Protein AF-A0A3M1EXY0-F1 (afdb_monomer)

Solvent-accessible surface area (backbone atoms only — not comparable to full-atom values): 7223 Å² total; per-residue (Å²): 70,96,87,78,66,46,86,60,49,27,40,45,68,59,74,56,64,66,58,58,51,50,49,51,52,53,19,57,72,44,18,74,89,48,79,44,52,35,47,58,55,35,54,53,49,54,52,52,48,62,71,70,40,56,67,28,40,33,26,66,80,78,62,53,75,45,71,92,58,81,85,57,87,87,50,47,64,78,51,69,71,61,45,50,53,41,50,40,63,71,69,63,64,74,64,83,89,56,74,88,73,80,80,83,67,82,84,78,75,96,81,83,89,88,135

Structure (mmCIF, N/CA/C/O backbone):
data_AF-A0A3M1EXY0-F1
#
_entry.id   AF-A0A3M1EXY0-F1
#
loop_
_atom_site.group_PDB
_atom_site.id
_atom_site.type_symbol
_atom_site.label_atom_id
_atom_site.label_alt_id
_atom_site.label_comp_id
_atom_site.label_asym_id
_atom_site.label_entity_id
_atom_site.label_seq_id
_atom_site.pdbx_PDB_ins_code
_atom_site.Cartn_x
_atom_site.Cartn_y
_atom_site.Cartn_z
_atom_site.occupancy
_atom_site.B_iso_or_equiv
_atom_site.auth_seq_id
_atom_site.auth_comp_id
_atom_site.auth_asym_id
_atom_site.auth_atom_id
_atom_site.pdbx_PDB_model_num
ATOM 1 N N . CYS A 1 1 ? -15.545 -0.444 11.600 1.00 85.56 1 CYS A N 1
ATOM 2 C CA . CYS A 1 1 ? -15.399 -1.556 10.637 1.00 85.56 1 CYS A CA 1
ATOM 3 C C . CYS A 1 1 ? -16.730 -2.292 10.538 1.00 85.56 1 CYS A C 1
ATOM 5 O O . CYS A 1 1 ? -17.260 -2.660 11.580 1.00 85.56 1 CYS A O 1
ATOM 7 N N . LEU A 1 2 ? -17.260 -2.506 9.329 1.00 85.19 2 LEU A N 1
ATOM 8 C CA . LEU A 1 2 ? -18.544 -3.191 9.110 1.00 85.19 2 LEU A CA 1
ATOM 9 C C . LEU A 1 2 ? -18.477 -4.702 9.392 1.00 85.19 2 LEU A C 1
ATOM 11 O O . LEU A 1 2 ? -19.489 -5.304 9.722 1.00 85.19 2 LEU A O 1
ATOM 15 N N . VAL A 1 3 ? -17.286 -5.302 9.307 1.00 89.44 3 VAL A N 1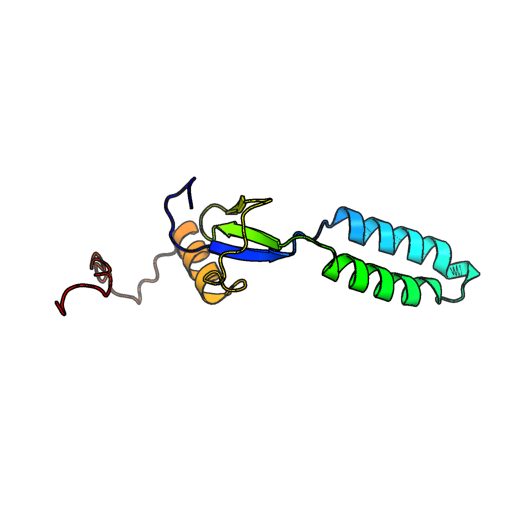
ATOM 16 C CA . VAL A 1 3 ? -17.086 -6.748 9.513 1.00 89.44 3 VAL A CA 1
ATOM 17 C C . VAL A 1 3 ? -16.968 -7.110 10.997 1.00 89.44 3 VAL A C 1
ATOM 19 O O . VAL A 1 3 ? -17.597 -8.054 11.455 1.00 89.44 3 VAL A O 1
ATOM 22 N N . CYS A 1 4 ? -16.161 -6.369 11.766 1.00 88.94 4 CYS A N 1
ATOM 23 C CA . CYS A 1 4 ? -15.819 -6.729 13.152 1.00 88.94 4 CYS A CA 1
ATOM 24 C C . CYS A 1 4 ? -16.237 -5.696 14.212 1.00 88.94 4 CYS A C 1
ATOM 26 O 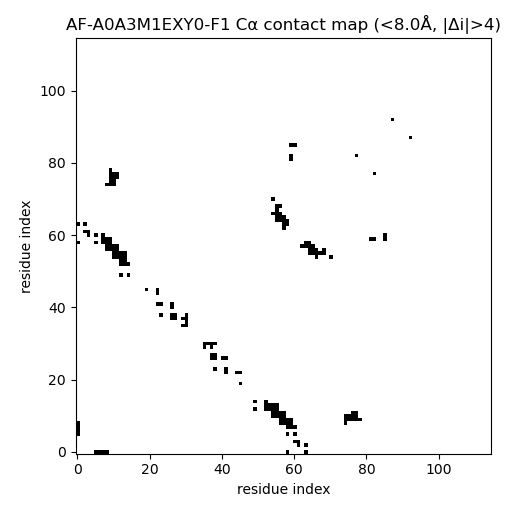O . CYS A 1 4 ? -15.922 -5.867 15.389 1.00 88.94 4 CYS A O 1
ATOM 28 N N . GLY A 1 5 ? -16.869 -4.587 13.811 1.00 84.88 5 GLY A N 1
ATOM 29 C CA . GLY A 1 5 ? -17.308 -3.520 14.719 1.00 84.88 5 GLY A CA 1
ATOM 30 C C . GLY A 1 5 ? -16.195 -2.633 15.300 1.00 84.88 5 GLY A C 1
ATOM 31 O O . GLY A 1 5 ? -16.500 -1.676 16.004 1.00 84.88 5 GLY A O 1
ATOM 32 N N . ALA A 1 6 ? -14.914 -2.892 15.008 1.00 85.25 6 ALA A N 1
ATOM 33 C CA . ALA A 1 6 ? -13.807 -2.096 15.548 1.00 85.25 6 ALA A CA 1
ATOM 34 C C . ALA A 1 6 ? -13.833 -0.637 15.032 1.00 85.25 6 ALA A C 1
ATOM 36 O O . ALA A 1 6 ? -14.080 -0.433 13.835 1.00 85.25 6 ALA A O 1
ATOM 37 N N . PRO A 1 7 ? -13.568 0.368 15.888 1.00 84.19 7 PRO A N 1
ATOM 38 C CA . PRO A 1 7 ? -13.583 1.778 15.496 1.00 84.19 7 PRO A CA 1
ATOM 39 C C . PRO A 1 7 ? -12.301 2.222 14.780 1.00 84.19 7 PRO A C 1
ATOM 41 O O . PRO A 1 7 ? -12.331 3.228 14.078 1.00 84.19 7 PRO A O 1
ATOM 44 N N . ASP A 1 8 ? -11.201 1.482 14.932 1.00 87.06 8 ASP A N 1
ATOM 45 C CA . ASP A 1 8 ? -9.901 1.885 14.402 1.00 87.06 8 ASP A CA 1
ATOM 46 C C . ASP A 1 8 ? -9.736 1.386 12.957 1.00 87.06 8 ASP A C 1
ATOM 48 O O . ASP A 1 8 ? -9.725 0.179 12.674 1.00 87.06 8 ASP A O 1
ATOM 52 N N . LEU A 1 9 ? -9.610 2.339 12.033 1.00 89.19 9 LEU A N 1
ATOM 53 C CA . LEU A 1 9 ? -9.250 2.121 10.636 1.00 89.19 9 LEU A CA 1
ATOM 54 C C . LEU A 1 9 ? -8.120 3.078 10.262 1.00 89.19 9 LEU A C 1
ATOM 56 O O . LEU A 1 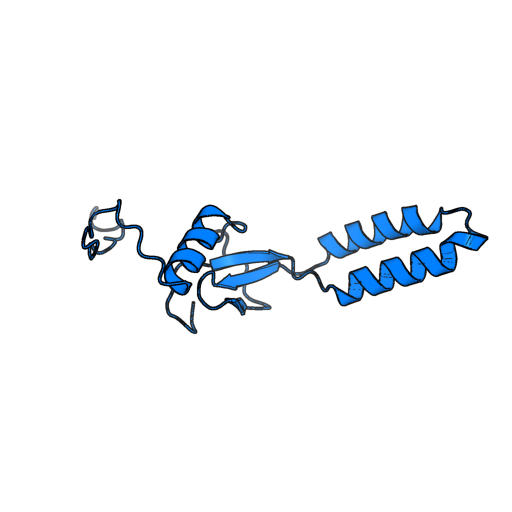9 ? -8.083 4.208 10.753 1.00 89.19 9 LEU A O 1
ATOM 60 N N . TYR A 1 10 ? -7.228 2.626 9.390 1.00 89.12 10 TYR A N 1
ATOM 61 C CA . TYR A 1 10 ? -6.141 3.433 8.845 1.00 89.12 10 TYR A CA 1
ATOM 62 C C . TYR A 1 10 ? -6.234 3.514 7.330 1.00 89.12 10 TYR A C 1
ATOM 64 O O . TYR A 1 10 ? -6.814 2.638 6.682 1.00 89.12 10 TYR A O 1
ATOM 72 N N . VAL A 1 11 ? -5.646 4.568 6.773 1.00 89.12 11 VAL A N 1
ATOM 73 C CA . VAL A 1 11 ? -5.538 4.754 5.325 1.00 89.12 11 VAL A CA 1
ATOM 74 C C . VAL A 1 11 ? -4.142 4.357 4.864 1.00 89.12 11 VAL A C 1
ATOM 76 O O . VAL A 1 11 ? -3.142 4.687 5.504 1.00 89.12 11 VAL A O 1
ATOM 79 N N . GLN A 1 12 ? -4.076 3.652 3.741 1.00 87.81 12 GLN A N 1
ATOM 80 C CA . GLN A 1 12 ? -2.841 3.254 3.078 1.00 87.81 12 GLN A CA 1
ATOM 81 C C . GLN A 1 12 ? -3.015 3.370 1.559 1.00 87.81 12 GLN A C 1
ATOM 83 O O . GLN A 1 12 ? -4.118 3.217 1.047 1.00 87.81 12 GLN A O 1
ATOM 88 N N . ARG A 1 13 ? -1.941 3.652 0.817 1.00 86.31 13 ARG A N 1
ATOM 89 C CA . ARG A 1 13 ? -1.960 3.599 -0.655 1.00 86.31 13 ARG A CA 1
ATOM 90 C C . ARG A 1 13 ? -2.035 2.140 -1.115 1.00 86.31 13 ARG A C 1
ATOM 92 O O . ARG A 1 13 ? -1.267 1.321 -0.609 1.00 86.31 13 ARG A O 1
ATOM 99 N N . ASP A 1 14 ? -2.934 1.820 -2.049 1.00 86.81 14 ASP A N 1
ATOM 100 C CA . ASP A 1 14 ? -3.101 0.453 -2.579 1.00 86.81 14 ASP A CA 1
ATOM 101 C C . ASP A 1 14 ? -1.962 0.125 -3.551 1.00 86.81 14 ASP A C 1
ATOM 103 O O . ASP A 1 14 ? -2.102 0.240 -4.767 1.00 86.81 14 ASP A O 1
ATOM 107 N N . PHE A 1 15 ? -0.783 -0.196 -3.008 1.00 81.25 15 PHE A N 1
ATOM 108 C CA . PHE A 1 15 ? 0.362 -0.560 -3.832 1.00 81.25 15 PHE A CA 1
ATOM 109 C C . PHE A 1 15 ? 0.252 -1.988 -4.349 1.00 81.25 15 PHE A C 1
ATOM 111 O O . PHE A 1 15 ? 0.585 -2.958 -3.662 1.00 81.25 15 PHE A O 1
ATOM 118 N N . ASP A 1 16 ? -0.150 -2.105 -5.613 1.00 86.12 16 ASP A N 1
ATOM 119 C CA . ASP A 1 16 ? -0.113 -3.360 -6.345 1.00 86.12 16 ASP A CA 1
ATOM 120 C C . ASP A 1 16 ? 1.333 -3.833 -6.516 1.00 86.12 16 ASP A C 1
ATOM 122 O O . ASP A 1 16 ? 2.052 -3.440 -7.439 1.00 86.12 16 ASP A O 1
ATOM 126 N N . ARG A 1 17 ? 1.747 -4.780 -5.668 1.00 88.81 17 ARG A N 1
ATOM 127 C CA . ARG A 1 17 ? 3.066 -5.433 -5.751 1.00 88.81 17 ARG A CA 1
ATOM 128 C C . ARG A 1 17 ? 3.368 -5.970 -7.156 1.00 88.81 17 ARG A C 1
ATOM 130 O O . ARG A 1 17 ? 4.520 -5.992 -7.571 1.00 88.81 17 ARG A O 1
ATOM 137 N N . ARG A 1 18 ? 2.331 -6.376 -7.899 1.00 89.12 18 ARG A N 1
ATOM 138 C CA . ARG A 1 18 ? 2.439 -6.844 -9.289 1.00 89.12 18 ARG A CA 1
ATOM 139 C C . ARG A 1 18 ? 2.924 -5.748 -10.239 1.00 89.12 18 ARG A C 1
ATOM 141 O O . ARG A 1 18 ? 3.774 -6.038 -11.074 1.00 89.12 18 ARG A O 1
ATOM 148 N N . LEU A 1 19 ? 2.416 -4.520 -10.103 1.00 88.88 19 LEU A N 1
ATOM 149 C CA . LEU A 1 19 ? 2.813 -3.398 -10.955 1.00 88.88 19 LEU A CA 1
ATOM 150 C C . LEU A 1 19 ? 4.278 -3.032 -10.713 1.00 88.88 19 LEU A C 1
ATOM 152 O O . LEU A 1 19 ? 5.049 -2.999 -11.667 1.00 88.88 19 LEU A O 1
ATOM 156 N N . GLY A 1 20 ? 4.683 -2.881 -9.448 1.00 88.44 20 GLY A N 1
ATOM 157 C CA . GLY A 1 20 ? 6.086 -2.619 -9.107 1.00 88.44 20 GLY A CA 1
ATOM 158 C C . GLY A 1 20 ? 7.030 -3.721 -9.604 1.00 88.44 20 GLY A C 1
ATOM 159 O O . GLY A 1 20 ? 8.076 -3.442 -10.185 1.00 88.44 20 GLY A O 1
ATOM 160 N N . CYS A 1 21 ? 6.644 -4.997 -9.470 1.00 92.62 21 CYS A N 1
ATOM 161 C CA . CYS A 1 21 ? 7.433 -6.100 -10.021 1.00 92.62 21 CYS A CA 1
ATOM 162 C C . CYS A 1 21 ? 7.562 -6.034 -11.551 1.00 92.62 21 CYS A C 1
ATOM 164 O O . CYS A 1 21 ? 8.647 -6.294 -12.068 1.00 92.62 21 CYS A O 1
ATOM 166 N N . LEU A 1 22 ? 6.496 -5.689 -12.281 1.00 92.56 22 LEU A N 1
ATOM 167 C CA . LEU A 1 22 ? 6.558 -5.546 -13.738 1.00 92.56 22 LEU A CA 1
ATOM 168 C C . LEU A 1 22 ? 7.492 -4.410 -14.162 1.00 92.56 22 LEU A C 1
ATOM 170 O O . LEU A 1 22 ? 8.311 -4.618 -15.057 1.00 92.56 22 LEU A O 1
ATOM 174 N N . VAL A 1 23 ? 7.413 -3.249 -13.505 1.00 90.62 23 VAL A N 1
ATOM 175 C CA . VAL A 1 23 ? 8.288 -2.101 -13.797 1.00 90.62 23 VAL A CA 1
ATOM 176 C C . VAL A 1 23 ? 9.755 -2.489 -13.615 1.00 90.62 23 VAL A C 1
ATOM 178 O O . VAL A 1 23 ? 10.560 -2.296 -14.528 1.00 90.62 23 VAL A O 1
ATOM 181 N N . ILE A 1 24 ? 10.096 -3.127 -12.491 1.00 91.94 24 ILE A N 1
ATOM 182 C CA . ILE A 1 24 ? 11.468 -3.570 -12.210 1.00 91.94 24 ILE A CA 1
ATOM 183 C C . ILE A 1 24 ? 11.940 -4.615 -13.229 1.00 91.94 24 ILE A C 1
ATOM 185 O O . ILE A 1 24 ? 13.059 -4.514 -13.731 1.00 91.94 24 ILE A O 1
ATOM 189 N N . LEU A 1 25 ? 11.108 -5.604 -13.574 1.00 94.50 25 LEU A N 1
ATOM 190 C CA . LEU A 1 25 ? 11.478 -6.636 -14.550 1.00 94.50 25 LEU A CA 1
ATOM 191 C C . LEU A 1 25 ? 11.792 -6.038 -15.925 1.00 94.50 25 LEU A C 1
ATOM 193 O O . LEU A 1 25 ? 12.810 -6.384 -16.529 1.00 94.50 25 LEU A O 1
ATOM 197 N N . VAL A 1 26 ? 10.960 -5.108 -16.398 1.00 92.19 26 VAL A N 1
ATOM 198 C CA . VAL A 1 26 ? 11.193 -4.392 -17.661 1.00 92.19 26 VAL A CA 1
ATOM 199 C C . VAL A 1 26 ? 12.470 -3.552 -17.577 1.00 92.19 26 VAL A C 1
ATOM 201 O O . VAL A 1 26 ? 13.292 -3.580 -18.493 1.00 92.19 26 VAL A O 1
ATOM 204 N N . ALA A 1 27 ? 12.686 -2.853 -16.463 1.00 91.50 27 ALA A N 1
ATOM 205 C CA . ALA A 1 27 ? 13.864 -2.018 -16.260 1.00 91.50 27 ALA A CA 1
ATOM 206 C C . ALA A 1 27 ? 15.171 -2.820 -16.290 1.00 91.50 27 ALA A C 1
ATOM 208 O O . ALA A 1 27 ? 16.138 -2.400 -16.933 1.00 91.50 27 ALA A O 1
ATOM 209 N N . VAL A 1 28 ? 15.189 -3.986 -15.637 1.00 92.06 28 VAL A N 1
ATOM 210 C CA . VAL A 1 28 ? 16.337 -4.902 -15.604 1.00 92.06 28 VAL A CA 1
ATOM 211 C C . VAL A 1 28 ? 16.598 -5.492 -16.987 1.00 92.06 28 VAL A C 1
ATOM 213 O O . VAL A 1 28 ? 17.745 -5.470 -17.434 1.00 92.06 28 VAL A O 1
ATOM 216 N N . ALA A 1 29 ? 15.562 -5.940 -17.702 1.00 90.69 29 ALA A N 1
ATOM 217 C CA . ALA A 1 29 ? 15.704 -6.459 -19.064 1.00 90.69 29 ALA A CA 1
ATOM 218 C C . ALA A 1 29 ? 16.310 -5.416 -20.024 1.00 90.69 29 ALA A C 1
ATOM 220 O O . ALA A 1 29 ? 17.134 -5.745 -20.875 1.00 90.69 29 ALA A O 1
ATOM 221 N N . LEU A 1 30 ? 15.955 -4.141 -19.842 1.00 89.06 30 LEU A N 1
ATOM 222 C CA . LEU A 1 30 ? 16.470 -3.019 -20.630 1.00 89.06 30 LEU A CA 1
ATOM 223 C C . LEU A 1 30 ? 17.776 -2.418 -20.081 1.00 89.06 30 LEU A C 1
ATOM 225 O O . LEU A 1 30 ? 18.339 -1.514 -20.704 1.00 89.06 30 LEU A O 1
ATOM 229 N N . SER A 1 31 ? 18.288 -2.895 -18.942 1.00 89.69 31 SER A N 1
ATOM 230 C CA . SER A 1 31 ? 19.463 -2.302 -18.282 1.00 89.69 31 SER A CA 1
ATOM 231 C C . SER A 1 31 ? 20.756 -2.507 -19.066 1.00 89.69 31 SER A C 1
ATOM 233 O O . SER A 1 31 ? 21.562 -1.579 -19.170 1.00 89.69 31 SER A O 1
ATOM 235 N N . TYR A 1 32 ? 20.924 -3.686 -19.672 1.00 84.56 32 TYR A N 1
ATOM 236 C CA . TYR A 1 32 ? 22.121 -4.056 -20.423 1.00 84.56 32 TYR A CA 1
ATOM 237 C C . TYR A 1 32 ? 22.385 -3.134 -21.630 1.00 84.56 32 TYR A C 1
ATOM 239 O O . TYR A 1 32 ? 23.474 -2.561 -21.700 1.00 84.56 32 TYR A O 1
ATOM 247 N N . PRO A 1 33 ? 21.420 -2.886 -22.543 1.00 86.94 33 PRO A N 1
ATOM 248 C CA . PRO A 1 33 ? 21.653 -1.979 -23.670 1.00 86.94 33 PRO A CA 1
ATOM 249 C C . PRO A 1 33 ? 21.742 -0.499 -23.264 1.00 86.94 33 PRO A C 1
ATOM 251 O O . PRO A 1 33 ? 22.383 0.286 -23.959 1.00 86.94 33 PRO A O 1
ATOM 254 N N . THR A 1 34 ? 21.124 -0.096 -22.148 1.00 86.75 34 THR A N 1
ATOM 255 C CA . THR A 1 34 ? 21.023 1.318 -21.738 1.00 86.75 34 THR A CA 1
ATOM 256 C C . THR A 1 34 ? 22.089 1.763 -20.731 1.00 86.75 34 THR A C 1
ATOM 258 O O . THR A 1 34 ? 22.019 2.888 -20.234 1.00 86.75 34 THR A O 1
ATOM 261 N N . ARG A 1 35 ? 23.073 0.905 -20.405 1.00 85.19 35 ARG A N 1
ATOM 262 C CA . ARG A 1 35 ? 24.084 1.144 -19.349 1.00 85.19 35 ARG A CA 1
ATOM 263 C C . ARG A 1 35 ? 23.457 1.557 -18.003 1.00 85.19 35 ARG A C 1
ATOM 265 O O . ARG A 1 35 ? 24.027 2.360 -17.271 1.00 85.19 35 ARG A O 1
ATOM 272 N N . GLY A 1 36 ? 22.271 1.031 -17.691 1.00 84.12 36 GLY A N 1
ATOM 273 C CA . GLY A 1 36 ? 21.551 1.315 -16.446 1.00 84.12 36 GLY A CA 1
ATOM 274 C C . GLY A 1 36 ? 20.665 2.568 -16.447 1.00 84.12 36 GLY A C 1
ATOM 275 O O . GLY A 1 36 ? 20.009 2.821 -15.439 1.00 84.12 36 GLY A O 1
ATOM 276 N N . LEU A 1 37 ? 20.559 3.323 -17.551 1.00 90.62 37 LEU A N 1
ATOM 277 C CA . LEU A 1 37 ? 19.629 4.463 -17.634 1.00 90.62 37 LEU A CA 1
ATOM 278 C C . LEU A 1 37 ? 18.161 4.030 -17.454 1.00 90.62 37 LEU A C 1
ATOM 280 O O . LEU A 1 37 ? 17.369 4.765 -16.862 1.00 90.62 37 LEU A O 1
ATOM 284 N N . SER A 1 38 ? 17.803 2.820 -17.899 1.00 89.88 38 SER A N 1
ATOM 285 C CA . SER A 1 38 ? 16.463 2.251 -17.696 1.00 89.88 38 SER A CA 1
ATOM 286 C C . SER A 1 38 ? 16.065 2.159 -16.219 1.00 89.88 38 SER A C 1
ATOM 288 O O . SER A 1 38 ? 14.888 2.300 -15.906 1.00 89.88 38 SER A O 1
ATOM 290 N N . LEU A 1 39 ? 17.028 1.977 -15.308 1.00 89.06 39 LEU A N 1
ATOM 291 C CA . LEU A 1 39 ? 16.769 1.911 -13.869 1.00 89.06 39 LEU A CA 1
ATOM 292 C C . LEU A 1 39 ? 16.381 3.280 -13.308 1.00 89.06 39 LEU A C 1
ATOM 294 O O . LEU A 1 39 ? 15.481 3.363 -12.480 1.00 89.06 39 LEU A O 1
ATOM 298 N N . ILE A 1 40 ? 17.006 4.359 -13.791 1.00 90.88 40 ILE A N 1
ATOM 299 C CA . ILE A 1 40 ? 16.637 5.722 -13.385 1.00 90.88 40 ILE A CA 1
ATOM 300 C C . ILE A 1 40 ? 15.201 6.015 -13.824 1.00 90.88 40 ILE A C 1
ATOM 302 O O . ILE A 1 40 ? 14.389 6.463 -13.019 1.00 90.88 40 ILE A O 1
ATOM 306 N N . ILE A 1 41 ? 14.868 5.703 -15.079 1.00 90.81 41 ILE A N 1
ATOM 307 C CA . ILE A 1 41 ? 13.508 5.880 -15.610 1.00 90.81 41 ILE A CA 1
ATOM 308 C C . ILE A 1 41 ? 12.500 5.048 -14.808 1.00 90.81 41 ILE A C 1
ATOM 310 O O . ILE A 1 41 ? 11.416 5.540 -14.505 1.00 90.81 41 ILE A O 1
ATOM 314 N N . ALA A 1 42 ? 12.862 3.826 -14.415 1.00 92.12 42 ALA A N 1
ATOM 315 C CA . ALA A 1 42 ?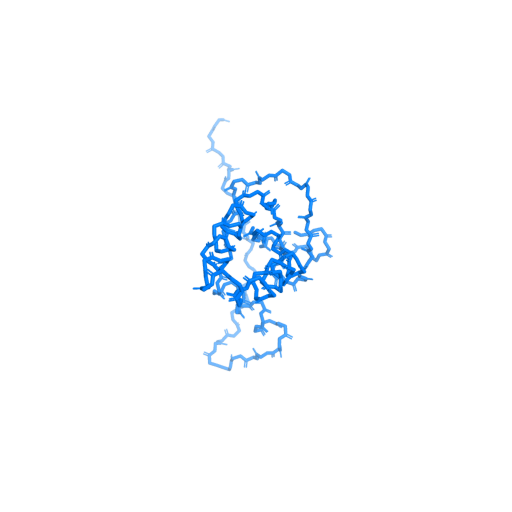 12.009 2.966 -13.603 1.00 92.12 42 ALA A CA 1
ATOM 316 C C . ALA A 1 42 ? 11.698 3.568 -12.228 1.00 92.12 42 ALA A C 1
ATOM 318 O O . ALA A 1 42 ? 10.540 3.571 -11.831 1.00 92.12 42 ALA A O 1
ATOM 319 N N . VAL A 1 43 ? 12.682 4.169 -11.549 1.00 91.25 43 VAL A N 1
ATOM 320 C CA . VAL A 1 43 ? 12.453 4.864 -10.268 1.00 91.25 43 VAL A CA 1
ATOM 321 C C . VAL A 1 43 ? 11.463 6.019 -10.432 1.00 91.25 43 VAL A C 1
ATOM 323 O O . VAL A 1 43 ? 10.559 6.181 -9.613 1.00 91.25 43 VAL A O 1
ATOM 326 N N . PHE A 1 44 ? 11.592 6.811 -11.501 1.00 93.38 44 PHE A N 1
ATOM 327 C CA . PHE A 1 44 ? 10.630 7.880 -11.789 1.00 93.38 44 PHE A CA 1
ATOM 328 C C . PHE A 1 44 ? 9.239 7.337 -12.128 1.00 93.38 44 PHE A C 1
ATOM 330 O O . PHE A 1 44 ? 8.242 7.912 -11.694 1.00 93.38 44 PHE A O 1
ATOM 337 N N . ALA A 1 45 ? 9.163 6.235 -12.875 1.00 89.81 45 ALA A N 1
ATOM 338 C CA . ALA A 1 45 ? 7.903 5.579 -13.198 1.00 89.81 45 ALA A CA 1
ATOM 339 C C . ALA A 1 45 ? 7.211 5.041 -11.938 1.00 89.81 45 ALA A C 1
ATOM 341 O O . AL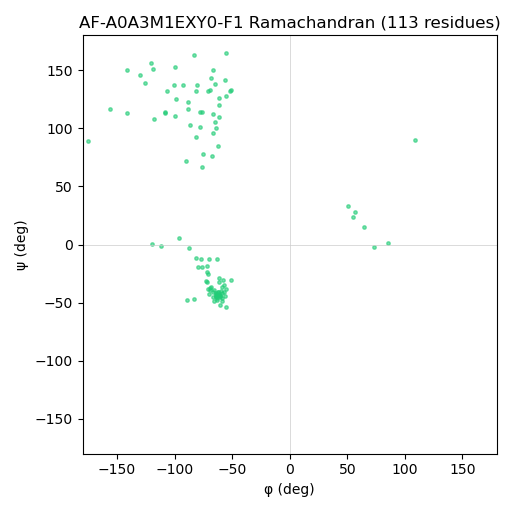A A 1 45 ? 6.025 5.298 -11.754 1.00 89.81 45 ALA A O 1
ATOM 342 N N . ASP A 1 46 ? 7.950 4.381 -11.042 1.00 88.12 46 ASP A N 1
ATOM 343 C CA . ASP A 1 46 ? 7.439 3.897 -9.757 1.00 88.12 46 ASP A CA 1
ATOM 344 C C . ASP A 1 46 ? 6.966 5.054 -8.868 1.00 88.12 46 ASP A C 1
ATOM 346 O O . ASP A 1 46 ? 5.906 4.968 -8.248 1.00 88.12 46 ASP A O 1
ATOM 350 N N . TYR A 1 47 ? 7.706 6.167 -8.842 1.00 89.75 47 TYR A N 1
ATOM 351 C CA . TYR A 1 47 ? 7.302 7.369 -8.113 1.00 89.75 47 TYR A CA 1
ATOM 352 C C . TYR A 1 47 ? 6.005 7.971 -8.666 1.00 89.75 47 TYR A C 1
ATOM 354 O O . TYR A 1 47 ? 5.097 8.308 -7.906 1.00 89.75 47 TYR A O 1
ATOM 362 N N . LEU A 1 48 ? 5.892 8.089 -9.991 1.00 90.44 48 LEU A N 1
ATOM 363 C CA . LEU A 1 48 ? 4.685 8.604 -10.632 1.00 90.44 48 LEU A CA 1
ATOM 364 C C . LEU A 1 48 ? 3.494 7.674 -10.381 1.00 90.44 48 LEU A C 1
ATOM 366 O O . LEU A 1 48 ? 2.409 8.137 -10.032 1.00 90.44 48 LEU A O 1
ATOM 370 N N . LEU A 1 49 ? 3.717 6.365 -10.498 1.00 88.31 49 LEU A N 1
ATOM 371 C CA . LEU A 1 49 ? 2.726 5.342 -10.207 1.00 88.31 49 LEU A CA 1
ATOM 372 C C . LEU A 1 49 ? 2.244 5.455 -8.755 1.00 88.31 49 LEU A C 1
ATOM 374 O O . LEU A 1 49 ? 1.042 5.505 -8.521 1.00 88.31 49 LEU A O 1
ATOM 378 N N . TYR A 1 50 ? 3.155 5.607 -7.791 1.00 85.50 50 TYR A N 1
ATOM 379 C CA . TYR A 1 50 ? 2.811 5.792 -6.379 1.00 85.50 50 TYR A CA 1
ATOM 380 C C . TYR A 1 50 ? 1.854 6.974 -6.137 1.00 85.50 50 TYR A C 1
ATOM 382 O O . TYR A 1 50 ? 0.942 6.866 -5.318 1.00 85.50 50 TYR A O 1
ATOM 390 N N . HIS A 1 51 ? 2.013 8.081 -6.867 1.00 85.06 51 HIS A N 1
ATOM 391 C CA . HIS A 1 51 ? 1.103 9.232 -6.770 1.00 85.06 51 HIS A CA 1
ATOM 392 C C . HIS A 1 51 ? -0.267 8.991 -7.408 1.00 85.06 51 HIS A C 1
ATOM 394 O O . HIS A 1 51 ? -1.265 9.534 -6.934 1.00 85.06 51 HIS A O 1
ATOM 400 N N . LEU A 1 52 ? -0.322 8.176 -8.462 1.00 84.81 52 LEU A N 1
ATOM 401 C CA . LEU A 1 52 ? -1.558 7.812 -9.162 1.00 84.81 52 LEU A CA 1
ATOM 402 C C . LEU A 1 52 ? -2.399 6.787 -8.389 1.00 84.81 52 LEU A C 1
ATOM 404 O O . LEU A 1 52 ? -3.591 6.639 -8.655 1.00 84.81 52 LEU A O 1
ATOM 408 N N . LEU A 1 53 ? -1.786 6.065 -7.452 1.00 84.69 53 LEU A N 1
ATOM 409 C CA . LEU A 1 53 ? -2.438 4.977 -6.740 1.00 84.69 53 LEU A CA 1
ATOM 410 C C . LEU A 1 53 ? -3.536 5.469 -5.787 1.00 84.69 53 LEU A C 1
ATOM 412 O O . LEU A 1 53 ? -3.297 6.382 -4.981 1.00 84.69 53 LEU A O 1
ATOM 416 N N . PRO A 1 54 ? -4.723 4.834 -5.821 1.00 83.06 54 PRO A N 1
ATOM 417 C CA . PRO A 1 54 ? -5.815 5.187 -4.934 1.00 83.06 54 P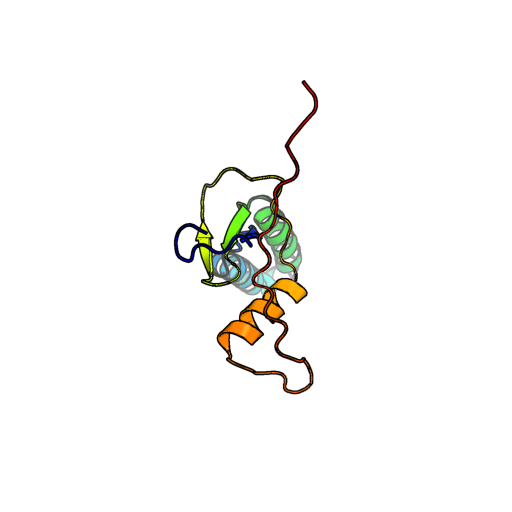RO A CA 1
ATOM 418 C C . PRO A 1 54 ? -5.469 4.867 -3.475 1.00 83.06 54 PRO A C 1
ATOM 420 O O . PRO A 1 54 ? -4.712 3.946 -3.154 1.00 83.06 54 PRO A O 1
ATOM 423 N N . GLU A 1 55 ? -6.042 5.652 -2.571 1.00 86.25 55 GLU A N 1
ATOM 424 C CA . GLU A 1 55 ? -6.008 5.370 -1.140 1.00 86.25 55 GLU A CA 1
ATOM 425 C C . GLU A 1 55 ? -7.082 4.332 -0.795 1.00 86.25 55 GLU A C 1
ATOM 427 O O . GLU A 1 55 ? -8.219 4.409 -1.262 1.00 86.25 55 GLU A O 1
ATOM 432 N N . ILE A 1 56 ? -6.722 3.364 0.042 1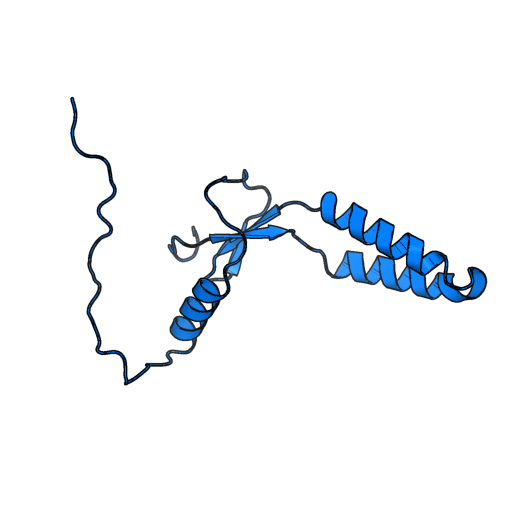.00 89.44 56 ILE A N 1
ATOM 433 C CA . ILE A 1 56 ? -7.617 2.350 0.595 1.00 89.44 56 ILE A CA 1
ATOM 434 C C . ILE A 1 56 ? -7.656 2.464 2.110 1.00 89.44 56 ILE A C 1
ATOM 436 O O . ILE A 1 56 ? -6.694 2.882 2.753 1.00 89.44 56 ILE A O 1
ATOM 440 N N . THR A 1 57 ? -8.786 2.075 2.689 1.00 89.81 57 THR A N 1
ATOM 441 C CA . THR A 1 57 ? -8.960 2.053 4.143 1.00 89.81 57 THR A CA 1
ATOM 442 C C . THR A 1 57 ? -8.949 0.614 4.633 1.00 89.81 57 THR A C 1
ATOM 444 O O . THR A 1 57 ? -9.640 -0.240 4.076 1.00 89.81 57 THR A O 1
ATOM 447 N N . ILE A 1 58 ? -8.182 0.338 5.683 1.00 90.56 58 ILE A N 1
ATOM 448 C CA . ILE A 1 58 ? -8.001 -1.005 6.233 1.00 90.56 58 ILE A CA 1
ATOM 449 C C . ILE A 1 58 ? -8.337 -0.990 7.724 1.00 90.56 58 ILE A C 1
ATOM 451 O O . ILE A 1 58 ? -8.018 -0.054 8.457 1.00 90.56 58 ILE A O 1
ATOM 455 N N . CYS A 1 59 ? -9.024 -2.030 8.192 1.00 90.69 59 CYS A N 1
ATOM 456 C CA . CYS A 1 59 ? -9.287 -2.215 9.616 1.00 90.69 59 CYS A CA 1
ATOM 457 C C . CYS A 1 59 ? -8.084 -2.851 10.327 1.00 90.69 59 CYS A C 1
ATOM 459 O O . CYS A 1 59 ? -7.635 -3.914 9.910 1.00 90.69 59 CYS A O 1
ATOM 461 N N . TYR A 1 60 ? -7.657 -2.289 11.462 1.00 89.88 60 TYR A N 1
ATOM 462 C CA . TYR A 1 60 ? -6.550 -2.842 12.257 1.00 89.88 60 TYR A CA 1
ATOM 463 C C . TYR A 1 60 ? -6.797 -4.256 12.801 1.00 89.88 60 TYR A C 1
ATOM 465 O O . TYR A 1 60 ? -5.854 -5.003 13.015 1.00 89.88 60 TYR A O 1
ATOM 473 N N . ARG A 1 61 ? -8.059 -4.626 13.055 1.00 87.44 61 ARG A N 1
ATOM 474 C CA . ARG A 1 61 ? -8.386 -5.885 13.743 1.00 87.44 61 ARG A CA 1
ATOM 475 C C . ARG A 1 61 ? -8.565 -7.069 12.802 1.00 87.44 61 ARG A C 1
ATOM 477 O O . ARG A 1 61 ? -8.095 -8.161 13.073 1.00 87.44 61 ARG A O 1
ATOM 484 N N . CYS A 1 62 ? -9.340 -6.874 11.740 1.00 89.62 62 CYS A N 1
ATOM 485 C CA . CYS A 1 62 ? -9.729 -7.953 10.823 1.00 89.62 62 CYS A CA 1
ATOM 486 C C . CYS A 1 62 ? -9.099 -7.817 9.437 1.00 89.62 62 CYS A C 1
ATOM 488 O O . CYS A 1 62 ? -9.383 -8.635 8.570 1.00 89.62 62 CYS A O 1
ATOM 490 N N . HIS A 1 63 ? -8.313 -6.761 9.207 1.00 89.75 63 HIS A N 1
ATOM 491 C CA . HIS A 1 63 ? -7.697 -6.454 7.916 1.00 89.75 63 HIS A CA 1
ATOM 492 C C . HIS A 1 63 ? -8.688 -6.363 6.742 1.00 89.75 63 HIS A C 1
ATOM 494 O O . HIS A 1 63 ? -8.304 -6.503 5.585 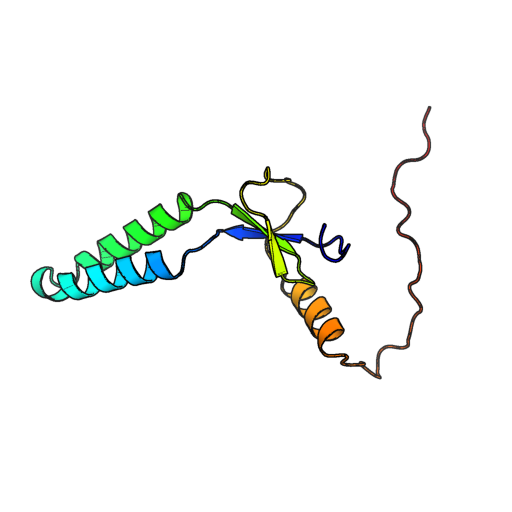1.00 89.75 63 HIS A O 1
ATOM 500 N N . ALA A 1 64 ? -9.969 -6.088 7.019 1.00 90.19 64 ALA A N 1
ATOM 501 C CA . ALA A 1 64 ? -10.952 -5.814 5.978 1.00 90.19 64 ALA A CA 1
ATOM 502 C C . ALA A 1 64 ? -10.538 -4.564 5.188 1.00 90.19 64 ALA A C 1
ATOM 504 O O . ALA A 1 64 ? -10.318 -3.505 5.785 1.00 90.19 64 ALA A O 1
ATOM 505 N N . VAL A 1 65 ? -10.451 -4.711 3.864 1.00 90.38 65 VAL A N 1
ATOM 506 C CA . VAL A 1 65 ? -10.041 -3.663 2.923 1.00 90.38 65 VAL A CA 1
ATOM 5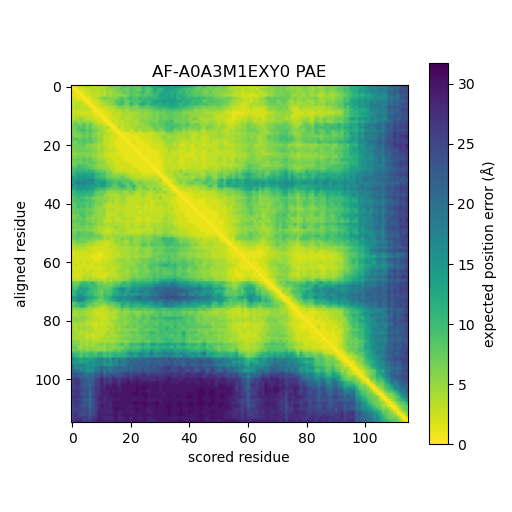07 C C . VAL A 1 65 ? -11.276 -3.031 2.293 1.00 90.38 65 VAL A C 1
ATOM 509 O O . VAL A 1 65 ? -12.094 -3.720 1.684 1.00 90.38 65 VAL A O 1
ATOM 512 N N . TYR A 1 66 ? -11.383 -1.713 2.404 1.00 88.31 66 TYR A N 1
ATOM 513 C CA . TYR A 1 66 ? -12.434 -0.912 1.790 1.00 88.31 66 TYR A CA 1
ATOM 514 C C . TYR A 1 66 ? -11.829 -0.106 0.637 1.00 88.31 66 TYR A C 1
ATOM 516 O O . TYR A 1 66 ? -10.993 0.775 0.855 1.00 88.31 66 TYR A O 1
ATOM 524 N N . ARG A 1 67 ? -12.245 -0.437 -0.592 1.00 86.00 67 ARG A N 1
ATOM 525 C CA . ARG A 1 67 ? -11.870 0.262 -1.832 1.00 86.00 67 ARG A CA 1
ATOM 526 C C . ARG A 1 67 ? -12.982 1.220 -2.255 1.00 86.00 67 ARG A C 1
ATOM 528 O O . ARG A 1 67 ? -14.146 0.945 -1.975 1.00 86.00 67 ARG A O 1
ATOM 535 N N . ASN A 1 68 ? -12.628 2.293 -2.966 1.00 77.06 68 ASN A N 1
ATOM 536 C CA . ASN A 1 68 ? -13.572 3.289 -3.505 1.00 77.06 68 ASN A CA 1
ATOM 537 C C . ASN A 1 68 ? -14.473 3.952 -2.447 1.00 77.06 68 ASN A C 1
ATOM 539 O O . ASN A 1 68 ? -15.597 4.347 -2.744 1.00 77.06 68 ASN A O 1
ATOM 543 N N . VAL A 1 69 ? -14.001 4.046 -1.206 1.00 74.44 69 VAL A N 1
ATOM 544 C CA . VAL A 1 69 ? -14.685 4.796 -0.150 1.00 74.44 69 VAL A CA 1
ATOM 545 C C . VAL A 1 69 ? -14.137 6.215 -0.109 1.00 74.44 69 VAL A C 1
ATOM 547 O O . VAL A 1 69 ? -12.927 6.412 -0.218 1.00 74.44 69 VAL A O 1
ATOM 550 N N . GLU A 1 70 ? -15.036 7.191 0.039 1.00 65.25 70 GLU A N 1
ATOM 551 C CA . GLU A 1 70 ? -14.682 8.602 0.198 1.00 65.25 70 GLU A CA 1
ATOM 552 C C . GLU A 1 70 ? -13.642 8.740 1.316 1.00 65.25 70 GLU A C 1
ATOM 554 O O . GLU A 1 70 ? -13.793 8.159 2.399 1.00 65.25 70 GLU A O 1
ATOM 559 N N . ARG A 1 71 ? -12.575 9.503 1.059 1.00 65.31 71 ARG A N 1
ATOM 560 C CA . ARG A 1 71 ? -11.548 9.754 2.065 1.00 65.31 71 ARG A CA 1
ATOM 561 C C . ARG A 1 71 ? -12.196 10.466 3.244 1.00 65.31 71 ARG A C 1
ATOM 563 O O . ARG A 1 71 ? -12.514 11.648 3.162 1.00 65.31 71 ARG A O 1
ATOM 570 N N . ASN A 1 72 ? -12.328 9.771 4.367 1.00 67.00 72 ASN A N 1
ATOM 571 C CA . ASN A 1 72 ? -12.666 10.432 5.613 1.00 67.00 72 ASN A CA 1
ATOM 572 C C . ASN A 1 72 ? -11.389 11.100 6.163 1.00 67.00 72 ASN A C 1
ATOM 574 O O . ASN A 1 72 ? -10.450 10.387 6.532 1.00 67.00 72 ASN A O 1
ATOM 578 N N . PRO A 1 73 ? -11.324 12.442 6.242 1.00 63.16 73 PRO A N 1
ATOM 579 C CA . PRO A 1 73 ? -10.151 13.158 6.745 1.00 63.16 73 PRO A CA 1
ATOM 580 C C . PRO A 1 73 ? -9.834 12.847 8.216 1.00 63.16 73 PRO A C 1
ATOM 582 O O . PRO A 1 73 ? -8.747 13.173 8.682 1.00 63.16 73 PRO A O 1
ATOM 585 N N . SER A 1 74 ? -10.745 12.199 8.951 1.00 65.25 74 SER A N 1
ATOM 586 C CA . SER A 1 74 ? -10.499 11.730 10.318 1.00 65.25 74 SER A CA 1
ATOM 587 C C . SER A 1 74 ? -9.645 10.458 10.410 1.00 65.25 74 SER A C 1
ATOM 589 O O . SER A 1 74 ? -9.224 10.111 11.513 1.00 65.25 74 SER A O 1
ATOM 591 N N . HIS A 1 75 ? -9.396 9.737 9.310 1.00 73.19 75 HIS A N 1
ATOM 592 C CA . HIS A 1 75 ? -8.532 8.554 9.339 1.00 73.19 75 HIS A CA 1
ATOM 593 C C . HIS A 1 75 ? -7.066 8.936 9.111 1.00 73.19 75 HIS A C 1
ATOM 595 O O . HIS A 1 75 ? -6.705 9.527 8.094 1.00 73.19 75 HIS A O 1
ATOM 601 N N . ALA A 1 76 ? -6.222 8.575 10.077 1.00 79.31 76 ALA A N 1
ATOM 602 C CA . ALA A 1 76 ? -4.783 8.792 10.024 1.00 79.31 76 ALA A CA 1
ATOM 603 C C . ALA A 1 76 ? -4.065 7.679 9.225 1.00 79.31 76 ALA A C 1
ATOM 605 O O . ALA A 1 76 ? -4.635 6.599 9.006 1.00 79.31 76 ALA A O 1
ATOM 606 N N . PRO A 1 77 ? -2.808 7.918 8.803 1.00 85.94 77 PRO A N 1
ATOM 607 C CA . PRO A 1 77 ? -1.911 6.860 8.346 1.00 85.94 77 PRO A CA 1
ATOM 608 C C . PRO A 1 77 ? -1.746 5.750 9.393 1.00 85.94 77 PRO A C 1
ATOM 610 O O . PRO A 1 77 ? -2.087 5.924 10.564 1.00 85.94 77 PRO A O 1
ATOM 613 N N . PHE A 1 78 ? -1.207 4.609 8.964 1.00 87.56 78 PHE A N 1
ATOM 614 C CA . PHE A 1 78 ? -0.932 3.482 9.854 1.00 87.56 78 PHE A CA 1
ATOM 615 C C . PHE A 1 78 ? -0.046 3.889 11.045 1.00 87.56 78 PHE A C 1
ATOM 617 O O . PHE A 1 78 ? 1.032 4.454 10.860 1.00 87.56 78 PHE A O 1
ATOM 624 N N . ASP A 1 79 ? -0.500 3.558 12.253 1.00 89.00 79 ASP A N 1
ATOM 625 C CA . ASP A 1 79 ? 0.193 3.754 13.522 1.00 89.00 79 ASP A CA 1
ATOM 626 C C . ASP A 1 79 ? 0.650 2.383 14.062 1.00 89.00 79 ASP A C 1
ATOM 628 O O . ASP A 1 79 ? -0.197 1.548 14.417 1.00 89.00 79 ASP A O 1
ATOM 632 N N . PRO A 1 80 ? 1.972 2.135 14.151 1.00 88.88 80 PRO A N 1
ATOM 633 C CA . PRO A 1 80 ? 2.516 0.882 14.667 1.00 88.88 80 PRO A CA 1
ATOM 634 C C . PRO A 1 80 ? 2.053 0.540 16.085 1.00 88.88 80 PRO A C 1
ATOM 636 O O . PRO A 1 80 ? 1.834 -0.633 16.371 1.00 88.88 80 PRO A O 1
ATOM 639 N N . ALA A 1 81 ? 1.853 1.531 16.961 1.00 88.69 81 ALA A N 1
ATOM 640 C CA . ALA A 1 81 ? 1.438 1.282 18.343 1.00 88.69 81 ALA A CA 1
ATOM 641 C C . ALA A 1 81 ? 0.004 0.731 18.411 1.00 88.69 81 ALA A C 1
ATOM 643 O O . ALA A 1 81 ? -0.314 -0.139 19.226 1.00 88.69 81 ALA A O 1
ATOM 644 N N . VAL A 1 82 ? -0.873 1.216 17.525 1.00 86.75 82 VAL A N 1
ATOM 645 C CA . VAL A 1 82 ? -2.234 0.688 17.384 1.00 86.75 82 VAL A CA 1
ATOM 646 C C . VAL A 1 82 ? -2.189 -0.711 16.772 1.00 86.75 82 VAL A C 1
ATOM 648 O O . VAL A 1 82 ? -2.880 -1.598 17.266 1.00 86.75 82 VAL A O 1
ATOM 651 N N . GLY A 1 83 ? -1.349 -0.930 15.756 1.00 88.69 83 GLY A N 1
ATOM 652 C CA . GLY A 1 83 ? -1.125 -2.251 15.159 1.00 88.69 83 GLY A CA 1
ATOM 653 C C . GLY A 1 83 ? -0.695 -3.300 16.186 1.00 88.69 83 GLY A C 1
ATOM 654 O O . GLY A 1 83 ? -1.380 -4.308 16.352 1.00 88.69 83 GLY A O 1
ATOM 655 N N . GLU A 1 84 ? 0.360 -3.015 16.951 1.00 88.56 84 GLU A N 1
ATOM 656 C CA . GLU A 1 84 ? 0.883 -3.908 17.992 1.00 88.56 84 GLU A CA 1
ATOM 657 C C . GLU A 1 84 ? -0.187 -4.247 19.037 1.00 88.56 84 GLU A C 1
ATOM 659 O O . GLU A 1 84 ? -0.335 -5.400 19.436 1.00 88.56 84 GLU A O 1
ATOM 664 N N . LYS A 1 85 ? -1.004 -3.271 19.450 1.00 87.81 85 LYS A N 1
ATOM 665 C CA . LYS A 1 85 ? -2.114 -3.519 20.381 1.00 87.81 85 LYS A CA 1
ATOM 666 C C . LYS A 1 85 ? -3.073 -4.595 19.856 1.00 87.81 85 LYS A C 1
ATOM 668 O O . LYS A 1 85 ? -3.493 -5.459 20.628 1.00 87.81 85 LYS A O 1
ATOM 673 N N . TYR A 1 86 ? -3.434 -4.540 18.574 1.00 87.00 86 TYR A N 1
ATOM 674 C CA . TYR A 1 86 ? -4.322 -5.532 17.963 1.00 87.00 86 TYR A CA 1
ATOM 675 C C . TYR A 1 86 ? -3.633 -6.892 17.767 1.00 87.00 86 TYR A C 1
ATOM 677 O O . TYR A 1 86 ? -4.284 -7.922 17.935 1.00 87.00 86 TYR A O 1
ATOM 685 N N . GLU A 1 87 ? -2.325 -6.921 17.507 1.00 86.88 87 GLU A N 1
ATOM 686 C CA . GLU A 1 87 ? -1.529 -8.158 17.457 1.00 86.88 87 GLU A CA 1
ATOM 687 C C . GLU A 1 87 ? -1.409 -8.832 18.835 1.00 86.88 87 GLU A C 1
ATOM 689 O O . GLU A 1 87 ? -1.558 -10.050 18.963 1.00 86.88 87 GLU A O 1
ATOM 694 N N . VAL A 1 88 ? -1.208 -8.050 19.899 1.00 85.44 88 VAL A N 1
ATOM 695 C CA . VAL A 1 88 ? -1.198 -8.538 21.287 1.00 85.44 88 VAL A CA 1
ATOM 696 C C . VAL A 1 88 ? -2.569 -9.093 21.676 1.00 85.44 88 VAL A C 1
ATOM 698 O O . VAL A 1 88 ? -2.650 -10.160 22.286 1.00 85.44 88 VAL A O 1
ATOM 701 N N . GLU A 1 89 ? -3.655 -8.417 21.286 1.00 84.06 89 GLU A N 1
ATOM 702 C CA . GLU A 1 89 ? -5.016 -8.926 21.488 1.00 84.06 89 GLU A CA 1
ATOM 703 C C . GLU A 1 89 ? -5.229 -10.260 20.751 1.00 84.06 89 GLU A C 1
ATOM 705 O O . GLU A 1 89 ? -5.748 -11.209 21.341 1.00 84.06 89 GLU A O 1
ATOM 710 N N . ALA A 1 90 ? -4.790 -10.357 19.491 1.00 84.25 90 ALA A N 1
ATOM 711 C CA . ALA A 1 90 ? -4.948 -11.552 18.661 1.00 84.25 90 ALA A CA 1
ATOM 712 C C . ALA A 1 90 ? -4.092 -12.741 19.129 1.00 84.25 90 ALA A C 1
ATOM 714 O O . ALA A 1 90 ? -4.551 -13.882 19.093 1.00 84.25 90 ALA A O 1
ATOM 715 N N . SER A 1 91 ? -2.867 -12.491 19.600 1.00 86.06 91 SER A N 1
ATOM 716 C CA . SER A 1 91 ? -1.967 -13.529 20.128 1.00 86.06 91 SER A CA 1
ATOM 717 C C . SER A 1 91 ? -2.429 -14.109 21.469 1.00 86.06 91 SER A C 1
ATOM 719 O O . SER A 1 91 ? -1.892 -15.119 21.924 1.00 86.06 91 SER A O 1
ATOM 721 N N . GLY A 1 92 ? -3.400 -13.471 22.133 1.00 79.56 92 GLY A N 1
ATOM 722 C CA . GLY A 1 92 ? -3.824 -13.852 23.478 1.00 79.56 92 GLY A CA 1
ATOM 723 C C . GLY A 1 92 ? -2.720 -13.670 24.524 1.00 79.56 92 GLY A C 1
ATOM 724 O O . GLY A 1 92 ? -2.834 -14.205 25.631 1.00 79.56 92 GLY A O 1
ATOM 725 N N . TYR A 1 93 ? -1.650 -12.932 24.196 1.00 78.44 93 TYR A N 1
ATOM 726 C CA . TYR A 1 93 ? -0.546 -12.683 25.109 1.00 78.44 93 TYR A CA 1
ATOM 727 C C . TYR A 1 93 ? -1.034 -11.850 26.295 1.00 78.44 93 TYR A C 1
ATOM 729 O O . TYR A 1 93 ? -1.280 -10.645 26.221 1.00 78.44 93 TYR A O 1
ATOM 737 N N . ARG A 1 94 ? -1.175 -12.515 27.439 1.00 69.88 94 ARG A N 1
ATOM 738 C CA . ARG A 1 94 ? -1.538 -11.880 28.701 1.00 69.88 94 ARG A CA 1
ATOM 739 C C . ARG A 1 94 ? -0.272 -11.375 29.380 1.00 69.88 94 ARG A C 1
ATOM 741 O O . ARG A 1 94 ? 0.427 -12.163 30.009 1.00 69.88 94 ARG A O 1
ATOM 748 N N . ASN A 1 95 ? -0.016 -10.068 29.321 1.00 71.81 95 ASN A N 1
ATOM 749 C CA . ASN A 1 95 ? 1.059 -9.457 30.105 1.00 71.81 95 ASN A CA 1
ATOM 750 C C . ASN A 1 95 ? 0.730 -9.544 31.615 1.00 71.81 95 ASN A C 1
ATOM 752 O O . ASN A 1 95 ? -0.195 -8.866 32.069 1.00 71.81 95 ASN A O 1
ATOM 756 N N . PRO A 1 96 ? 1.467 -10.333 32.422 1.00 71.69 96 PRO A N 1
ATOM 757 C CA . PRO A 1 96 ? 1.154 -10.524 33.839 1.00 71.69 96 PRO A CA 1
ATOM 758 C C . PRO A 1 96 ? 1.457 -9.296 34.706 1.00 71.69 96 PRO A C 1
ATOM 760 O O . PRO A 1 96 ? 0.952 -9.208 35.821 1.00 71.69 96 PRO A O 1
ATOM 763 N N . ARG A 1 97 ? 2.283 -8.358 34.215 1.00 73.38 97 ARG A N 1
ATOM 764 C CA . ARG A 1 97 ? 2.679 -7.149 34.958 1.00 73.38 97 ARG A CA 1
ATOM 765 C C . ARG A 1 97 ? 1.637 -6.035 34.895 1.00 73.38 97 ARG A C 1
ATOM 767 O O . ARG A 1 97 ? 1.754 -5.068 35.638 1.00 73.38 97 ARG A O 1
ATOM 774 N N . VAL A 1 98 ? 0.641 -6.155 34.017 1.00 65.19 98 VAL A N 1
ATOM 775 C CA . VAL A 1 98 ? -0.459 -5.194 33.900 1.00 65.19 98 VAL A CA 1
ATOM 776 C C . VAL A 1 98 ? -1.662 -5.779 34.643 1.00 65.19 98 VAL A C 1
ATOM 778 O O . VAL A 1 98 ? -2.220 -6.787 34.196 1.00 65.19 98 VAL A O 1
ATOM 781 N N . PRO A 1 99 ? -2.070 -5.208 35.792 1.00 60.44 99 PRO A N 1
ATOM 782 C CA . PRO A 1 99 ? -3.276 -5.645 36.482 1.00 60.44 99 PRO A CA 1
ATOM 783 C C . PRO A 1 99 ? -4.470 -5.547 35.532 1.00 60.44 99 PRO A C 1
ATOM 785 O O . PRO A 1 99 ? -4.564 -4.596 34.757 1.00 60.44 99 PRO A O 1
ATOM 788 N N . ARG A 1 100 ? -5.393 -6.518 35.587 1.00 57.84 100 ARG A N 1
ATOM 789 C CA . ARG A 1 100 ? -6.666 -6.465 34.851 1.00 57.84 100 ARG A CA 1
ATOM 790 C C . ARG A 1 100 ? -7.475 -5.265 35.352 1.00 57.84 100 ARG A C 1
ATOM 792 O O . ARG A 1 100 ? -8.330 -5.417 36.218 1.00 57.84 100 ARG A O 1
ATOM 799 N N . THR A 1 101 ? -7.230 -4.074 34.821 1.00 56.88 101 THR A N 1
ATOM 800 C CA . THR A 1 101 ? -8.177 -2.979 34.969 1.00 56.88 101 THR A CA 1
ATOM 801 C C . THR A 1 101 ? -9.314 -3.275 34.004 1.00 56.88 101 THR A C 1
ATOM 803 O O . THR A 1 101 ? -9.149 -3.363 32.787 1.00 56.88 101 THR A O 1
ATOM 806 N N . SER A 1 102 ? -10.491 -3.535 34.562 1.00 52.22 102 SER A N 1
ATOM 807 C CA . SER A 1 102 ? -11.729 -3.671 33.809 1.00 52.22 102 SER A CA 1
ATOM 808 C C . SER A 1 102 ? -12.107 -2.310 33.226 1.00 52.22 102 SER A C 1
ATOM 810 O O . SER A 1 102 ? -13.011 -1.644 33.723 1.00 52.22 102 SER A O 1
ATOM 812 N N . HIS A 1 103 ? -11.432 -1.874 32.162 1.00 52.22 103 HIS A N 1
ATOM 813 C CA . HIS A 1 103 ? -11.874 -0.736 31.359 1.00 52.22 103 HIS A CA 1
ATOM 814 C C . HIS A 1 103 ? -13.047 -1.153 30.461 1.00 52.22 103 HIS A C 1
ATOM 816 O O . HIS A 1 103 ? -12.983 -1.158 29.237 1.00 52.22 103 HIS A O 1
ATOM 822 N N . ARG A 1 104 ? -14.171 -1.462 31.114 1.00 51.81 104 ARG A N 1
ATOM 823 C CA . ARG A 1 104 ? -15.507 -1.182 30.596 1.00 51.81 104 ARG A CA 1
ATOM 824 C C . ARG A 1 104 ? -15.885 0.207 31.108 1.00 51.81 104 ARG A C 1
ATOM 826 O O . ARG A 1 104 ? -16.693 0.339 32.015 1.00 51.81 104 ARG A O 1
ATOM 833 N N . ALA A 1 105 ? -15.256 1.241 30.564 1.00 45.94 105 ALA A N 1
ATOM 834 C CA . ALA A 1 105 ? -15.681 2.618 30.780 1.00 45.94 105 ALA A CA 1
ATOM 835 C C . ALA A 1 105 ? -16.072 3.182 29.418 1.00 45.94 105 ALA A C 1
ATOM 837 O O . ALA A 1 105 ? -15.228 3.356 28.540 1.00 45.94 105 ALA A O 1
ATOM 838 N N . GLY A 1 106 ? -17.379 3.360 29.228 1.00 44.16 106 GLY A N 1
ATOM 839 C CA . GLY A 1 106 ? -17.957 3.912 28.016 1.00 44.16 106 GLY A CA 1
ATOM 840 C C . GLY A 1 106 ? -17.292 5.233 27.642 1.00 44.16 106 GLY A C 1
ATOM 841 O O . GLY A 1 106 ? -17.140 6.133 28.467 1.00 44.16 106 GLY A O 1
ATOM 842 N N . ARG A 1 107 ? -16.912 5.345 26.371 1.00 44.88 107 ARG A N 1
ATOM 843 C CA . ARG A 1 107 ? -16.519 6.605 25.752 1.00 44.88 107 ARG A CA 1
ATOM 844 C C . ARG A 1 107 ? -17.782 7.485 25.700 1.00 44.88 107 ARG A C 1
ATOM 846 O O . ARG A 1 107 ? -18.606 7.310 24.808 1.00 44.88 107 ARG A O 1
ATOM 853 N N . LYS A 1 108 ? -17.984 8.373 26.685 1.00 44.19 108 LYS A N 1
ATOM 854 C CA . LYS A 1 108 ? -18.938 9.491 26.565 1.00 44.19 108 LYS A CA 1
ATOM 855 C C . LYS A 1 108 ? -18.453 10.366 25.406 1.00 44.19 108 LYS A C 1
ATOM 857 O O . LYS A 1 108 ? -17.318 10.834 25.434 1.00 44.19 108 LYS A O 1
ATOM 862 N N . GLY A 1 109 ? -19.285 10.531 24.381 1.00 43.09 109 GLY A N 1
ATOM 863 C CA . GLY A 1 109 ? -19.042 11.500 23.315 1.00 43.09 109 GLY A CA 1
ATOM 864 C C . GLY A 1 109 ? -19.162 12.932 23.856 1.00 43.09 109 GLY A C 1
ATOM 865 O O . GLY A 1 109 ? -20.014 13.172 24.717 1.00 43.09 109 GLY A O 1
ATOM 866 N N . PRO A 1 110 ? -18.336 13.883 23.392 1.00 47.81 110 PRO A N 1
ATOM 867 C CA . PRO A 1 110 ? -18.484 15.283 23.753 1.00 47.81 110 PRO A CA 1
ATOM 868 C C . PRO A 1 110 ? -19.571 15.914 22.875 1.00 47.81 110 PRO A C 1
ATOM 870 O O . PRO A 1 110 ? -19.288 16.321 21.755 1.00 47.81 110 PRO A O 1
ATOM 873 N N . ASN A 1 111 ? -20.820 15.926 23.351 1.00 53.47 111 ASN A N 1
ATOM 874 C CA . ASN A 1 111 ? -21.803 16.967 23.017 1.00 53.47 111 ASN A CA 1
ATOM 875 C C . ASN A 1 111 ? -23.108 16.774 23.805 1.00 53.47 111 ASN A C 1
ATOM 877 O O . ASN A 1 111 ? -24.033 16.101 23.355 1.00 53.47 111 ASN A O 1
ATOM 881 N N . GLN A 1 112 ? -23.174 17.378 24.992 1.00 49.22 112 GLN A N 1
ATOM 882 C CA . GLN A 1 112 ? -24.426 17.760 25.643 1.00 49.22 112 GLN A CA 1
ATOM 883 C C . GLN A 1 112 ? -24.217 19.114 26.327 1.00 49.22 112 GLN A C 1
ATOM 885 O O . GLN A 1 112 ? -23.484 19.184 27.310 1.00 49.22 112 GLN A O 1
ATOM 890 N N . GLY A 1 113 ? -24.902 20.138 25.810 1.00 39.28 113 GLY A N 1
ATOM 891 C CA . GLY A 1 113 ? -25.348 21.297 26.583 1.00 39.28 113 GLY A CA 1
ATOM 892 C C . GLY A 1 113 ? -24.635 22.620 26.316 1.00 39.28 113 GLY A C 1
ATOM 893 O O . GLY A 1 113 ? -23.714 22.951 27.045 1.00 39.28 113 GLY A O 1
ATOM 894 N N . GLU A 1 114 ? -25.151 23.395 25.361 1.00 39.41 114 GLU A N 1
ATOM 895 C CA . GLU A 1 114 ? -25.475 24.819 25.551 1.00 39.41 114 GLU A CA 1
ATOM 896 C C . GLU A 1 114 ? -26.546 25.202 24.511 1.00 39.41 114 GLU A C 1
ATOM 898 O O . GLU A 1 114 ? -26.327 25.062 23.306 1.00 39.41 114 GLU A O 1
ATOM 903 N N . GLY A 1 115 ? -27.733 25.581 25.000 1.00 37.84 115 GLY A N 1
ATOM 904 C CA . GLY A 1 115 ? -28.945 25.876 24.229 1.00 37.84 115 GLY A CA 1
ATOM 905 C C . GLY A 1 115 ? -30.201 25.539 25.015 1.00 37.84 115 GLY A C 1
ATOM 906 O O . GLY A 1 115 ? -30.771 24.462 24.737 1.00 37.84 115 GLY A O 1
#

Radius of gyration: 21.71 Å; Cα contacts (8 Å, |Δi|>4): 95; chains: 1; bounding box: 53×40×60 Å

Sequence (115 aa):
CLVCGAPDLYVQRDFDRRLGCLVILVAVALSYPTRGLSLIIAVFADYLLYHLLPEITICYRCHAVYRNVERNPSHAPFDPAVGEKYEVEASGYRNPRVPRTSHRAGRKGPNQGEG

Foldseek 3Di:
DVPPPDPAKAKDFPDDPVVLVVLVVVLVVCCVVVVNPSVVVSVVVVVVVSVVTDMWMAHLQPRDIHPPDDDDPPHYHDDVVSNVVNVCVVVVPDDPVDPPDPPPDDDDDPDDDDD

Mean predicted aligned error: 11.15 Å

Secondary structure (DSSP, 8-state):
-TTT--S-EEEEE---HHHHHHHHHHHHHTTTTTTTHHHHHHHHHHHHHHHHSPEEEEETTT--EE-S----TTPPBP-HHHHHHHHHHHHT---TTS-----------S-----

pLDDT: mean 79.99, std 14.95, range [37.84, 94.5]